Protein AF-A0A7K1EUB4-F1 (afdb_monomer_lite)

Secondary structure (DSSP, 8-state):
-------PPPP--HHHHHHHHHHHHT-HHHHHHHHHHHHHHHHHHHHSPPTTT-HHHHHHHHHH-HHHHHHHHHTTGGGGGG-HHHHHHHHHHHHHHHHHHHHHHHHHHHHHTPPPPPPPS-GGGSTT------SS-HHHHHHHHHHHHHHH-

pLDDT: mean 88.04, std 8.71, range [52.41, 97.38]

Radius of gyration: 31.88 Å; chains: 1; bounding box: 77×50×86 Å

Foldseek 3Di:
DDDPPPCDPPDPDVVNVVVVVLVCLQDPVNLVVLVVVLVVLCVLLVVDAACVVDVPVLVVVCVVPVVVSVVCVVVVSNPSVVDPVSVVSVVSSVSSCCSNCVVVVVVVVCVVVDDDDDDDPDLVPDPPDDDDDDPDDPVVVVVVVVVVVVVVD

Structure (mmCIF, N/CA/C/O backbone):
data_AF-A0A7K1EUB4-F1
#
_entry.id   AF-A0A7K1EUB4-F1
#
loop_
_atom_site.group_PDB
_atom_site.id
_atom_site.type_symbol
_atom_site.label_atom_id
_atom_site.label_alt_id
_atom_site.label_comp_id
_atom_site.label_asym_id
_atom_site.label_entity_id
_atom_site.label_seq_id
_atom_site.pdbx_PDB_ins_code
_atom_site.Cartn_x
_atom_site.Cartn_y
_atom_site.Cartn_z
_atom_site.occupancy
_atom_site.B_iso_or_equiv
_atom_site.auth_seq_id
_atom_site.auth_comp_id
_atom_site.auth_asym_id
_atom_site.auth_atom_id
_atom_site.pdbx_PDB_model_num
ATOM 1 N N . MET A 1 1 ? -52.854 17.800 -5.235 1.00 53.53 1 MET A N 1
ATOM 2 C CA . MET A 1 1 ? -51.766 18.087 -4.278 1.00 53.53 1 MET A CA 1
ATOM 3 C C . MET A 1 1 ? -50.516 17.344 -4.750 1.00 53.53 1 MET A C 1
ATOM 5 O O . MET A 1 1 ? -50.315 16.199 -4.375 1.00 53.53 1 MET A O 1
ATOM 9 N N . SER A 1 2 ? -49.749 17.929 -5.672 1.00 52.41 2 SER A N 1
ATOM 10 C CA . SER A 1 2 ? -48.515 17.342 -6.216 1.00 52.41 2 SER A CA 1
A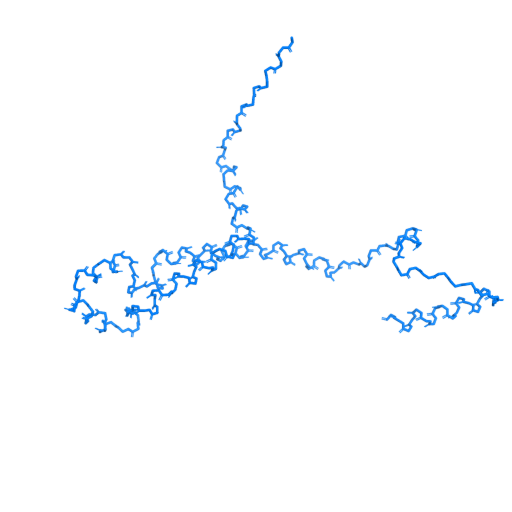TOM 11 C C . SER A 1 2 ? -47.322 17.898 -5.442 1.00 52.41 2 SER A C 1
ATOM 13 O O . SER A 1 2 ? -46.987 19.072 -5.587 1.00 52.41 2 SER A O 1
ATOM 15 N N . ILE A 1 3 ? -46.722 17.076 -4.582 1.00 62.16 3 ILE A N 1
ATOM 16 C CA . ILE A 1 3 ? -45.494 17.423 -3.864 1.00 62.16 3 ILE A CA 1
ATOM 17 C C . ILE A 1 3 ? -44.327 17.158 -4.816 1.00 62.16 3 ILE A C 1
ATOM 19 O O . ILE A 1 3 ? -43.932 16.012 -5.022 1.00 62.16 3 ILE A O 1
ATOM 23 N N . SER A 1 4 ? -43.807 18.219 -5.425 1.00 63.50 4 SER A N 1
ATOM 24 C CA . SER A 1 4 ? -42.548 18.177 -6.163 1.00 63.50 4 SER A CA 1
ATOM 25 C C . SER A 1 4 ? -41.404 18.171 -5.149 1.00 63.50 4 SER A C 1
ATOM 27 O O . SER A 1 4 ? -41.110 19.195 -4.536 1.00 63.50 4 SER A O 1
ATOM 29 N N . PHE A 1 5 ? -40.781 17.013 -4.9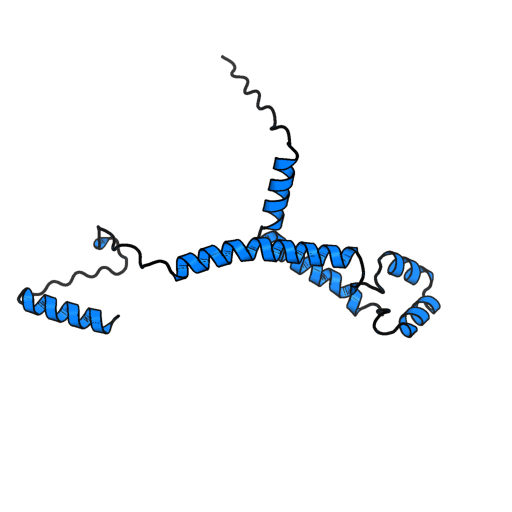28 1.00 67.44 5 PHE A N 1
ATOM 30 C CA . PHE A 1 5 ? -39.525 16.933 -4.186 1.00 67.44 5 PHE A CA 1
ATOM 31 C C . PHE A 1 5 ? -38.395 17.379 -5.111 1.00 67.44 5 PHE A C 1
ATOM 33 O O . PHE A 1 5 ? -37.896 16.601 -5.921 1.00 67.44 5 PHE A O 1
ATOM 40 N N . ASP A 1 6 ? -38.017 18.647 -5.005 1.00 61.47 6 ASP A N 1
ATOM 41 C CA . ASP A 1 6 ? -36.848 19.201 -5.679 1.00 61.47 6 ASP A CA 1
ATOM 42 C C . ASP A 1 6 ? -35.588 18.684 -4.960 1.00 61.47 6 ASP A C 1
A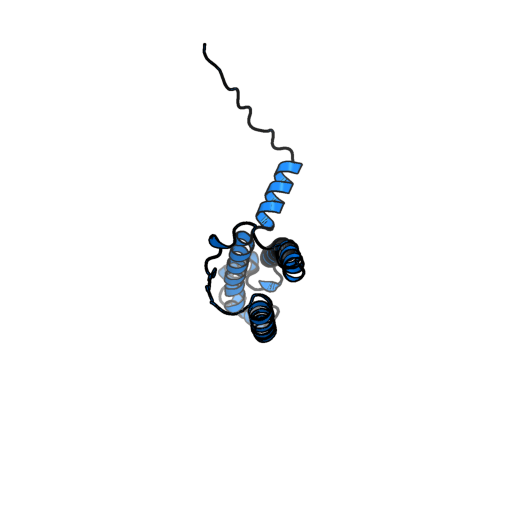TOM 44 O O . ASP A 1 6 ? -35.046 19.304 -4.043 1.00 61.47 6 ASP A O 1
ATOM 48 N N . THR A 1 7 ? -35.164 17.461 -5.287 1.00 62.69 7 THR A N 1
ATOM 49 C CA . THR A 1 7 ? -33.906 16.901 -4.785 1.00 62.69 7 THR 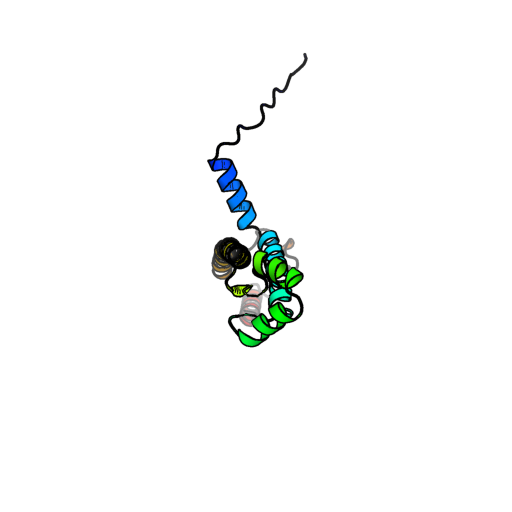A CA 1
ATOM 50 C C . THR A 1 7 ? -32.754 17.520 -5.564 1.00 62.69 7 THR A C 1
ATOM 52 O O . THR A 1 7 ? -32.226 16.917 -6.498 1.00 62.69 7 THR A O 1
ATOM 55 N N . GLN A 1 8 ? -32.369 18.741 -5.194 1.00 68.81 8 GLN A N 1
ATOM 56 C CA . GLN A 1 8 ? -31.139 19.349 -5.691 1.00 68.81 8 GLN A CA 1
ATOM 57 C C . GLN A 1 8 ? -29.954 18.469 -5.253 1.00 68.81 8 GLN A C 1
ATOM 59 O O . GLN A 1 8 ? -29.776 18.249 -4.048 1.00 68.81 8 GLN A O 1
ATOM 64 N N . PRO A 1 9 ? -29.160 17.913 -6.190 1.00 66.75 9 PRO A N 1
ATOM 65 C CA . PRO A 1 9 ? -28.023 17.083 -5.829 1.00 66.75 9 PRO A CA 1
ATOM 66 C C . PRO A 1 9 ? -27.035 17.927 -5.011 1.00 66.75 9 PRO A C 1
ATOM 68 O O . PRO A 1 9 ? -26.777 19.082 -5.363 1.00 66.75 9 PRO A O 1
ATOM 71 N N . PRO A 1 10 ? -26.489 17.393 -3.905 1.00 71.94 10 PRO A N 1
ATOM 72 C CA . PRO A 1 10 ? -25.573 18.145 -3.062 1.00 71.94 10 PRO A CA 1
ATOM 73 C C . PRO A 1 10 ? -24.385 18.622 -3.900 1.00 71.94 10 PRO A C 1
ATOM 75 O O . PRO A 1 10 ? -23.687 17.819 -4.521 1.00 71.94 10 PRO A O 1
ATOM 78 N N . GLN A 1 11 ? -24.162 19.937 -3.908 1.00 75.69 11 GLN A N 1
ATOM 79 C CA . GLN A 1 11 ? -23.014 20.563 -4.559 1.00 75.69 11 GLN A CA 1
ATOM 80 C C . GLN A 1 11 ? -21.741 19.915 -3.995 1.00 75.69 11 GLN A C 1
ATOM 82 O O . GLN A 1 11 ? -21.488 19.977 -2.787 1.00 75.69 11 GLN A O 1
ATOM 87 N N . LEU A 1 12 ? -20.953 19.254 -4.846 1.00 69.06 12 LEU A N 1
ATOM 88 C CA . LEU A 1 12 ? -19.701 18.613 -4.448 1.00 69.06 12 LEU A CA 1
ATOM 89 C C . LEU A 1 12 ? -18.688 19.687 -4.035 1.00 69.06 12 LEU A C 1
ATOM 91 O O . LEU A 1 12 ? -17.909 20.187 -4.839 1.00 69.06 12 LEU A O 1
ATOM 95 N N . THR A 1 13 ? -18.688 20.055 -2.757 1.00 83.44 13 THR A N 1
ATOM 96 C CA . THR A 1 13 ? -17.632 20.890 -2.181 1.00 83.44 13 THR A CA 1
ATOM 97 C C . THR A 1 13 ? -16.323 20.093 -2.184 1.00 83.44 13 THR A C 1
ATOM 99 O O . THR A 1 13 ? -16.329 18.907 -1.848 1.00 83.44 13 THR A O 1
ATOM 102 N N . GLY A 1 14 ? -15.182 20.719 -2.497 1.00 89.69 14 GLY A N 1
ATOM 103 C CA . GLY A 1 14 ? -13.879 20.027 -2.553 1.00 89.69 14 GLY A CA 1
ATOM 104 C C . GLY A 1 14 ? -13.519 19.257 -1.270 1.00 89.69 14 GLY A C 1
ATOM 105 O O . GLY A 1 14 ? -12.906 18.193 -1.322 1.00 89.69 14 GLY A O 1
ATOM 106 N N . ILE A 1 15 ? -14.001 19.726 -0.115 1.00 90.19 15 ILE A N 1
ATOM 107 C CA . ILE A 1 15 ? -13.855 19.056 1.187 1.00 90.19 15 ILE A CA 1
ATOM 108 C C . ILE A 1 15 ? -14.589 17.705 1.215 1.00 90.19 15 ILE A C 1
ATOM 110 O O . ILE A 1 15 ? -14.068 16.722 1.747 1.00 90.19 15 ILE A O 1
ATOM 114 N N . SER A 1 16 ? -15.788 17.633 0.634 1.00 87.69 16 SER A N 1
ATOM 115 C CA . SER A 1 16 ? -16.585 16.404 0.560 1.00 87.69 16 SER A CA 1
ATOM 116 C C . SER A 1 16 ? -15.917 15.362 -0.336 1.00 87.69 16 SER A C 1
ATOM 118 O O . SER A 1 16 ? -15.898 14.182 0.012 1.00 87.69 16 SER A O 1
ATOM 120 N N . PHE A 1 17 ? -15.299 15.798 -1.438 1.00 89.94 17 PHE A N 1
ATOM 121 C CA . PHE A 1 17 ? -14.511 14.928 -2.312 1.00 89.94 17 PHE A CA 1
ATOM 122 C C . PHE A 1 17 ? -13.264 14.382 -1.605 1.00 89.94 17 PHE A C 1
ATOM 124 O O . PHE A 1 17 ? -13.036 13.172 -1.606 1.00 89.94 17 PHE A O 1
ATOM 131 N N . LEU A 1 18 ? -12.502 15.238 -0.914 1.00 93.19 18 LEU A N 1
ATOM 132 C CA . LEU A 1 18 ? -11.314 14.809 -0.173 1.00 93.19 18 LEU A CA 1
ATOM 133 C C . LEU A 1 18 ? -11.662 13.827 0.956 1.00 93.19 18 LEU A C 1
ATOM 135 O O . LEU A 1 18 ? -10.988 12.814 1.132 1.00 93.19 18 LEU A O 1
ATOM 139 N N . ARG A 1 19 ? -12.757 14.075 1.687 1.00 89.75 19 ARG A N 1
ATOM 140 C CA . ARG A 1 19 ? -13.270 13.151 2.712 1.00 89.75 19 ARG A CA 1
ATOM 141 C C . ARG A 1 19 ? -13.695 11.811 2.112 1.00 89.75 19 ARG A C 1
ATOM 143 O O . ARG A 1 19 ? -13.477 10.769 2.728 1.00 89.75 19 ARG A O 1
ATOM 150 N N . TRP A 1 20 ? -14.302 11.832 0.927 1.00 89.38 20 TRP A N 1
ATOM 151 C CA . TRP A 1 20 ? -14.678 10.618 0.209 1.00 89.38 20 TRP A CA 1
ATOM 152 C C . TRP A 1 20 ? -13.444 9.811 -0.216 1.00 89.38 20 TRP A C 1
ATOM 154 O O . TRP A 1 20 ? -13.395 8.617 0.081 1.00 89.38 20 TRP A O 1
ATOM 164 N N . ILE A 1 21 ? -12.421 10.458 -0.792 1.00 90.69 21 ILE A N 1
ATOM 165 C CA . ILE A 1 21 ? -11.133 9.818 -1.118 1.00 90.69 21 ILE A CA 1
ATOM 166 C C . ILE A 1 21 ? -10.509 9.215 0.137 1.00 90.69 21 ILE A C 1
ATOM 168 O O . ILE A 1 21 ? -10.116 8.052 0.130 1.00 90.69 21 ILE A O 1
ATOM 172 N N . TRP A 1 22 ? -10.450 9.982 1.228 1.00 90.75 22 TRP A N 1
ATOM 173 C CA . TRP A 1 22 ? -9.870 9.520 2.485 1.00 90.75 22 TRP A CA 1
ATOM 174 C C . TRP A 1 22 ? -10.567 8.258 2.997 1.00 90.75 22 TRP A C 1
ATOM 176 O O . TRP A 1 22 ? -9.910 7.273 3.318 1.00 90.75 22 TRP A O 1
ATOM 186 N N . ARG A 1 23 ? -11.905 8.241 2.995 1.00 88.75 23 ARG A N 1
ATOM 187 C CA . ARG A 1 23 ? -12.687 7.062 3.391 1.00 88.75 23 ARG A CA 1
ATOM 188 C C . ARG A 1 23 ? -12.470 5.869 2.456 1.00 88.75 23 ARG A C 1
ATOM 190 O O . ARG A 1 23 ? -12.509 4.728 2.907 1.00 88.75 23 ARG A O 1
ATOM 197 N N . GLN A 1 24 ? -12.249 6.119 1.167 1.00 88.88 24 GLN A N 1
ATOM 198 C CA . GLN A 1 24 ? -11.950 5.061 0.207 1.00 88.88 24 GLN A CA 1
ATOM 199 C C . GLN A 1 24 ? -10.554 4.468 0.438 1.00 88.88 24 GLN A C 1
ATOM 201 O O . GLN A 1 24 ? -10.398 3.247 0.389 1.00 88.88 24 GLN A O 1
ATOM 206 N N . LEU A 1 25 ? -9.557 5.304 0.739 1.00 88.31 25 LEU A N 1
ATOM 207 C CA . LEU A 1 25 ? -8.191 4.874 1.043 1.00 88.31 25 LEU A CA 1
ATOM 208 C C . LEU A 1 25 ? -8.106 4.086 2.357 1.00 88.31 25 LEU A C 1
ATOM 210 O O . LEU A 1 25 ? -7.354 3.119 2.424 1.00 88.31 25 LEU A O 1
ATOM 214 N N . THR A 1 26 ? -8.898 4.425 3.377 1.00 90.50 26 THR A N 1
ATOM 215 C CA . THR A 1 26 ? -8.891 3.725 4.678 1.00 90.50 26 THR A CA 1
ATOM 216 C C . THR A 1 26 ? -9.741 2.448 4.726 1.00 90.50 26 THR A C 1
ATOM 218 O O . THR A 1 26 ? -9.842 1.807 5.773 1.00 90.50 26 THR A O 1
ATOM 221 N N . SER A 1 27 ? -10.344 2.029 3.610 1.00 88.62 27 SER A N 1
ATOM 222 C CA . SER A 1 27 ? -11.094 0.770 3.534 1.00 88.62 27 SER A CA 1
ATOM 223 C C . SER A 1 27 ? -10.160 -0.444 3.451 1.00 88.62 27 SER A C 1
ATOM 225 O O . SER A 1 27 ? -9.279 -0.504 2.594 1.00 88.62 27 SER A O 1
ATOM 227 N N . MET A 1 28 ? -10.411 -1.473 4.272 1.00 92.19 28 MET A N 1
ATOM 228 C CA . MET A 1 28 ? -9.664 -2.744 4.247 1.00 92.19 28 MET A CA 1
ATOM 229 C C . MET A 1 28 ? -9.691 -3.409 2.861 1.00 92.19 28 MET A C 1
ATOM 231 O O . MET A 1 28 ? -8.705 -4.004 2.434 1.00 92.19 28 MET A O 1
ATOM 235 N N . ARG A 1 29 ? -10.804 -3.270 2.126 1.00 93.31 29 ARG A N 1
ATOM 236 C CA . ARG A 1 29 ? -10.933 -3.790 0.757 1.00 93.31 29 ARG A CA 1
ATOM 237 C C . ARG A 1 29 ? -9.919 -3.137 -0.182 1.00 93.31 29 ARG A C 1
ATOM 239 O O . ARG A 1 29 ? -9.304 -3.832 -0.982 1.00 93.31 29 ARG A O 1
ATOM 246 N N . THR A 1 30 ? -9.751 -1.821 -0.080 1.00 93.06 30 THR A N 1
ATOM 247 C CA . THR A 1 30 ? -8.816 -1.063 -0.919 1.00 93.06 30 THR A CA 1
ATOM 248 C C . THR A 1 30 ? -7.384 -1.525 -0.678 1.00 93.06 30 THR A C 1
ATOM 250 O O . THR A 1 30 ? -6.663 -1.758 -1.644 1.00 93.06 30 THR A O 1
ATOM 253 N N . ALA A 1 31 ? -7.003 -1.761 0.581 1.00 91.69 31 ALA A N 1
ATOM 254 C CA . ALA A 1 31 ? -5.687 -2.296 0.920 1.00 91.69 31 ALA A CA 1
ATOM 255 C C . ALA A 1 31 ? -5.429 -3.662 0.258 1.00 91.69 31 ALA A C 1
ATOM 257 O O . ALA A 1 31 ? -4.385 -3.853 -0.356 1.00 91.69 31 ALA A O 1
ATOM 258 N N . LEU A 1 32 ? -6.393 -4.592 0.303 1.00 94.19 32 LEU A N 1
ATOM 259 C CA . LEU A 1 32 ? -6.260 -5.906 -0.347 1.00 94.19 32 LEU A CA 1
ATOM 260 C C . LEU A 1 32 ? -6.107 -5.801 -1.871 1.00 94.19 32 LEU A C 1
ATOM 262 O O . LEU A 1 32 ? -5.285 -6.502 -2.457 1.00 94.19 32 LEU A O 1
ATOM 266 N N . VAL A 1 33 ? -6.865 -4.908 -2.515 1.00 95.75 33 VAL A N 1
ATOM 267 C CA . VAL A 1 33 ? -6.744 -4.664 -3.962 1.00 95.75 33 VAL A CA 1
ATOM 268 C C . VAL A 1 33 ? -5.380 -4.064 -4.301 1.00 95.75 33 VAL A C 1
ATOM 270 O O . VAL A 1 33 ? -4.756 -4.497 -5.264 1.00 95.75 33 VAL A O 1
ATOM 273 N N . LEU A 1 34 ? -4.888 -3.110 -3.505 1.00 95.25 34 LEU A N 1
ATOM 274 C CA . LEU A 1 34 ? -3.561 -2.519 -3.695 1.00 95.25 34 LEU A CA 1
ATOM 275 C C . LEU A 1 34 ? -2.441 -3.543 -3.483 1.00 95.25 34 LEU A C 1
ATOM 277 O O . LEU A 1 34 ? -1.472 -3.528 -4.234 1.00 95.25 34 LEU A O 1
ATOM 281 N N . LEU A 1 35 ? -2.584 -4.460 -2.520 1.00 95.38 35 LEU A N 1
ATOM 282 C CA . LEU A 1 35 ? -1.647 -5.571 -2.326 1.00 95.38 35 LEU A CA 1
ATOM 283 C C . LEU A 1 35 ? -1.603 -6.485 -3.551 1.00 95.38 35 LEU A C 1
ATOM 285 O O . LEU A 1 35 ? -0.521 -6.802 -4.039 1.00 95.38 35 LEU A O 1
ATOM 289 N N . LEU A 1 36 ? -2.769 -6.874 -4.075 1.00 97.38 36 LEU A N 1
ATOM 290 C CA . LEU A 1 36 ? -2.856 -7.684 -5.290 1.00 97.38 36 LEU A CA 1
ATOM 291 C C . LEU A 1 36 ? -2.229 -6.959 -6.487 1.00 97.38 36 LEU A C 1
ATOM 293 O O . LEU A 1 36 ? -1.469 -7.552 -7.249 1.00 97.38 36 LEU A O 1
ATOM 297 N N . LEU A 1 37 ? -2.526 -5.670 -6.639 1.00 96.38 37 LEU A N 1
ATOM 298 C CA . LEU A 1 37 ? -2.010 -4.855 -7.730 1.00 96.38 37 LEU A CA 1
ATOM 299 C C . LEU A 1 37 ? -0.488 -4.697 -7.638 1.00 96.38 37 LEU A C 1
ATOM 301 O O . LEU A 1 37 ? 0.189 -4.823 -8.655 1.00 96.38 37 LEU A O 1
ATOM 305 N N . LEU A 1 38 ? 0.064 -4.500 -6.437 1.00 96.19 38 LEU A N 1
ATOM 306 C CA . LEU A 1 38 ? 1.510 -4.480 -6.208 1.00 96.19 38 LEU A CA 1
ATOM 307 C C . LEU A 1 38 ? 2.155 -5.834 -6.552 1.00 96.19 38 LEU A C 1
ATOM 309 O O . LEU A 1 38 ? 3.216 -5.871 -7.175 1.00 96.19 38 LEU A O 1
ATOM 313 N N . ALA A 1 39 ? 1.511 -6.946 -6.184 1.00 96.00 39 ALA A N 1
ATOM 314 C CA . ALA A 1 39 ? 1.995 -8.285 -6.513 1.00 96.00 39 ALA A CA 1
ATOM 315 C C . ALA A 1 39 ? 2.074 -8.496 -8.033 1.00 96.00 39 ALA A C 1
ATOM 317 O O . ALA A 1 39 ? 3.120 -8.890 -8.543 1.00 96.00 39 ALA A O 1
ATOM 318 N N . VAL A 1 40 ? 1.013 -8.148 -8.772 1.00 96.44 40 VAL A N 1
ATOM 319 C CA . VAL A 1 40 ? 1.000 -8.212 -10.245 1.00 96.44 40 VAL A CA 1
ATOM 320 C C . VAL A 1 40 ? 2.045 -7.273 -10.851 1.00 96.44 40 VAL A C 1
ATOM 322 O O . VAL A 1 40 ? 2.779 -7.672 -11.751 1.00 96.44 40 VAL A O 1
ATOM 325 N N . ALA A 1 41 ? 2.168 -6.053 -10.325 1.00 94.56 41 ALA A N 1
ATOM 326 C CA . ALA A 1 41 ? 3.160 -5.072 -10.762 1.00 94.56 41 ALA A CA 1
ATOM 327 C C . ALA A 1 41 ? 4.612 -5.538 -10.566 1.00 94.56 41 ALA A C 1
ATOM 329 O O . ALA A 1 41 ? 5.504 -5.055 -11.261 1.00 94.56 41 ALA A O 1
ATOM 330 N N . SER A 1 42 ? 4.855 -6.474 -9.646 1.00 94.25 42 SER A N 1
ATOM 331 C CA . SER A 1 42 ? 6.192 -7.005 -9.361 1.00 94.25 42 SER A CA 1
ATOM 332 C C . SER A 1 42 ? 6.615 -8.103 -10.347 1.00 94.25 42 SER A C 1
ATOM 334 O O . SER A 1 42 ? 7.809 -8.307 -10.551 1.00 94.25 42 SER A O 1
ATOM 336 N N . ILE A 1 43 ? 5.662 -8.770 -11.015 1.00 94.81 43 ILE A N 1
ATOM 337 C CA . ILE A 1 43 ? 5.931 -9.878 -11.951 1.00 94.81 43 ILE A CA 1
ATOM 338 C C . ILE A 1 43 ? 6.855 -9.455 -13.109 1.00 94.81 43 ILE A C 1
ATOM 340 O O . ILE A 1 43 ? 7.855 -10.139 -13.338 1.00 94.81 43 ILE A O 1
ATOM 344 N N . PRO A 1 44 ? 6.609 -8.335 -13.825 1.00 91.50 44 PRO A N 1
ATOM 345 C CA . PRO A 1 44 ? 7.496 -7.907 -14.906 1.00 91.50 44 PRO A CA 1
ATOM 346 C C . PRO A 1 44 ? 8.935 -7.667 -14.441 1.00 91.50 44 PRO A C 1
ATOM 348 O O . PRO A 1 44 ? 9.871 -7.967 -15.178 1.00 91.50 44 PRO A O 1
ATOM 351 N N . GLY A 1 45 ? 9.115 -7.177 -13.209 1.00 89.44 45 GLY A N 1
ATOM 352 C CA . GLY A 1 45 ? 10.430 -6.917 -12.625 1.00 89.44 45 GLY A CA 1
ATOM 353 C C . GLY A 1 45 ? 11.281 -8.176 -12.436 1.00 89.44 45 GLY A C 1
ATOM 354 O O . GLY A 1 45 ? 12.505 -8.080 -12.385 1.00 89.44 45 GLY A O 1
ATOM 355 N N . SER A 1 46 ? 10.649 -9.349 -12.348 1.00 89.00 46 SER A N 1
ATOM 356 C CA . SER A 1 46 ? 11.326 -10.647 -12.253 1.00 89.00 46 SER A CA 1
ATOM 357 C C . SER A 1 46 ? 11.567 -11.314 -13.611 1.00 89.00 46 SER A C 1
ATOM 359 O O . SER A 1 46 ? 12.446 -12.164 -13.707 1.00 89.00 46 SER A O 1
ATOM 361 N N . ILE A 1 47 ? 10.795 -10.958 -14.644 1.00 91.81 47 ILE A N 1
ATOM 362 C CA . ILE A 1 47 ? 10.896 -11.554 -15.989 1.00 91.81 47 ILE A CA 1
ATOM 363 C C . ILE A 1 47 ? 11.913 -10.799 -16.852 1.00 91.81 47 ILE A C 1
ATOM 365 O O . ILE A 1 47 ? 12.698 -11.418 -17.567 1.00 91.81 47 ILE A O 1
ATOM 369 N N . PHE A 1 48 ? 11.892 -9.465 -16.810 1.00 91.38 48 PHE A N 1
ATOM 370 C CA . PHE A 1 48 ? 12.763 -8.629 -17.634 1.00 91.38 48 PHE A CA 1
ATOM 371 C C . PHE A 1 48 ? 14.054 -8.262 -16.893 1.00 91.38 48 PHE A C 1
ATOM 373 O O . PHE A 1 48 ? 14.011 -7.996 -15.685 1.00 91.38 48 PHE A O 1
ATOM 380 N N . PRO A 1 49 ? 15.201 -8.184 -17.598 1.00 93.38 49 PRO A N 1
ATOM 381 C CA . PRO A 1 49 ? 16.473 -7.835 -16.977 1.00 93.38 49 PRO A CA 1
ATOM 382 C C . PRO A 1 49 ? 16.390 -6.448 -16.329 1.00 93.38 49 PRO A C 1
ATOM 384 O O . PRO A 1 49 ? 15.998 -5.469 -16.960 1.00 93.38 49 PRO A O 1
ATOM 387 N N . GLN A 1 50 ? 16.755 -6.348 -15.052 1.00 94.56 50 GLN A N 1
ATOM 388 C CA . GLN A 1 50 ? 16.737 -5.078 -14.325 1.00 94.56 50 GLN A CA 1
ATOM 389 C C . GLN A 1 50 ? 18.096 -4.385 -14.435 1.00 94.56 50 GLN A C 1
ATOM 391 O O . GLN A 1 50 ? 19.127 -4.988 -14.124 1.00 94.56 50 GLN A O 1
ATOM 396 N N . ARG A 1 51 ? 18.117 -3.095 -14.798 1.00 92.62 51 ARG A N 1
ATOM 397 C CA . ARG A 1 51 ? 19.372 -2.324 -14.929 1.00 92.62 51 ARG A CA 1
ATOM 398 C C . ARG A 1 51 ? 20.158 -2.234 -13.625 1.00 92.62 51 ARG A C 1
ATOM 400 O O . ARG A 1 51 ? 21.380 -2.164 -13.669 1.00 92.62 51 ARG A O 1
ATOM 407 N N . SER A 1 52 ? 19.470 -2.257 -12.483 1.00 89.00 52 SER A N 1
ATOM 408 C CA . SER A 1 52 ? 20.100 -2.256 -11.158 1.00 89.00 52 SER A CA 1
ATOM 409 C C . SER A 1 52 ? 20.856 -3.549 -10.841 1.00 89.00 52 SER A C 1
ATOM 411 O O . SER A 1 52 ? 21.753 -3.523 -10.007 1.00 89.00 52 SER A O 1
ATOM 413 N N . GLN A 1 53 ? 20.504 -4.663 -11.492 1.00 90.50 53 GLN A N 1
ATOM 414 C CA . GLN A 1 53 ? 21.110 -5.977 -11.260 1.00 90.50 53 GLN A CA 1
ATOM 415 C C . GLN A 1 53 ? 22.140 -6.328 -12.338 1.00 90.50 53 GLN A C 1
ATOM 417 O O . GLN A 1 53 ? 23.219 -6.821 -12.027 1.00 90.50 53 GLN A O 1
ATOM 422 N N . SER A 1 54 ? 21.828 -6.084 -13.615 1.00 91.50 54 SER A N 1
ATOM 423 C CA . SER A 1 54 ? 22.718 -6.427 -14.730 1.00 91.50 54 SER A CA 1
ATOM 424 C C . SER A 1 54 ? 22.561 -5.462 -15.919 1.00 91.50 54 SER A C 1
ATOM 426 O O . SER A 1 54 ? 21.816 -5.729 -16.864 1.00 91.50 54 SER A O 1
ATOM 428 N N . PRO A 1 55 ? 23.304 -4.339 -15.947 1.00 92.38 55 PRO A N 1
ATOM 429 C CA . PRO A 1 55 ? 23.231 -3.391 -17.063 1.00 92.38 55 PRO A CA 1
ATOM 430 C C . PRO A 1 55 ? 23.673 -4.008 -18.403 1.00 92.38 55 PRO A C 1
ATOM 432 O O . PRO A 1 55 ? 23.182 -3.608 -19.457 1.00 92.38 55 PRO A O 1
ATOM 435 N N . LEU A 1 56 ? 24.556 -5.015 -18.371 1.00 94.50 56 LEU A N 1
ATOM 436 C CA . LEU A 1 56 ? 25.016 -5.735 -19.563 1.00 94.50 56 LEU A CA 1
ATOM 437 C C . LEU A 1 56 ? 23.886 -6.518 -20.251 1.00 94.50 56 LEU A C 1
ATOM 439 O O . LEU A 1 56 ? 23.726 -6.390 -21.460 1.00 94.50 56 LEU A O 1
ATOM 443 N N . GLN A 1 57 ? 23.063 -7.251 -19.491 1.00 91.38 57 GLN A N 1
ATOM 444 C CA . GLN A 1 57 ? 21.944 -8.030 -20.047 1.00 91.38 57 GLN A CA 1
ATOM 445 C C . GLN A 1 57 ? 20.880 -7.126 -20.670 1.00 91.38 57 GLN A C 1
ATOM 447 O O . GLN A 1 57 ? 20.273 -7.468 -21.681 1.00 91.38 57 GLN A O 1
ATOM 452 N N . VAL A 1 58 ? 20.674 -5.937 -20.094 1.00 92.44 58 VAL A N 1
ATOM 453 C CA . VAL A 1 58 ? 19.784 -4.936 -20.688 1.00 92.44 58 VAL A CA 1
ATOM 454 C C . VAL A 1 58 ? 20.345 -4.474 -22.033 1.00 92.44 58 VAL A C 1
ATOM 456 O O . VAL A 1 58 ? 19.622 -4.512 -23.022 1.00 92.44 58 VAL A O 1
ATOM 459 N N . ASN A 1 59 ? 21.629 -4.112 -22.119 1.00 93.25 59 ASN A N 1
ATOM 460 C CA . ASN A 1 59 ? 22.248 -3.711 -23.391 1.00 93.25 59 ASN A CA 1
ATOM 461 C C . ASN A 1 59 ? 22.189 -4.817 -24.460 1.00 93.25 59 ASN A C 1
ATOM 463 O O . ASN A 1 59 ? 21.897 -4.531 -25.620 1.00 93.25 59 ASN A O 1
ATOM 467 N N . GLU A 1 60 ? 22.400 -6.076 -24.077 1.00 93.75 60 GLU A N 1
ATOM 468 C CA . GLU A 1 60 ? 22.250 -7.228 -24.974 1.00 93.75 60 GLU A CA 1
ATOM 469 C C . GLU A 1 60 ? 20.802 -7.388 -25.472 1.00 93.75 60 GLU A C 1
ATOM 471 O O . GLU A 1 60 ? 20.563 -7.623 -26.661 1.00 93.75 60 GLU A O 1
ATOM 476 N N . TYR A 1 61 ? 19.816 -7.159 -24.598 1.00 92.62 61 TYR A N 1
ATOM 477 C CA . TYR A 1 61 ? 18.401 -7.154 -24.970 1.00 92.62 61 TYR A CA 1
ATOM 478 C C . TYR A 1 61 ? 18.079 -6.048 -25.988 1.00 92.62 61 TYR A C 1
ATOM 480 O O . TYR A 1 61 ? 17.347 -6.287 -26.951 1.00 92.62 61 TYR A O 1
ATOM 488 N N . TYR A 1 62 ? 18.660 -4.853 -25.825 1.00 94.06 62 TYR A N 1
ATOM 489 C CA . TYR A 1 62 ? 18.557 -3.771 -26.814 1.00 94.06 62 TYR A CA 1
ATOM 490 C C . TYR A 1 62 ? 19.201 -4.137 -28.154 1.00 94.06 62 TYR A C 1
ATOM 492 O O . TYR A 1 62 ? 18.666 -3.759 -29.196 1.00 94.06 62 TYR A O 1
ATOM 500 N N . GLY A 1 63 ? 20.316 -4.873 -28.134 1.00 93.31 63 GLY A N 1
ATOM 501 C CA . GLY A 1 63 ? 20.967 -5.384 -29.342 1.00 93.31 63 GLY A CA 1
ATOM 502 C C . GLY A 1 63 ? 20.126 -6.432 -30.075 1.00 93.31 63 GLY A C 1
ATOM 503 O O . GLY A 1 63 ? 20.073 -6.426 -31.301 1.00 93.31 63 GLY A O 1
ATOM 504 N N . THR A 1 64 ? 19.423 -7.290 -29.331 1.00 94.50 64 THR A N 1
ATOM 505 C CA . THR A 1 64 ? 18.628 -8.392 -29.898 1.00 94.50 64 THR A CA 1
ATOM 506 C C . THR A 1 64 ? 17.254 -7.929 -30.391 1.00 94.50 64 THR A C 1
ATOM 508 O O . THR A 1 64 ? 16.806 -8.340 -31.457 1.00 94.50 64 THR A O 1
ATOM 511 N N . ASN A 1 65 ? 16.566 -7.066 -29.635 1.00 92.50 65 ASN A N 1
ATOM 512 C CA . ASN A 1 65 ? 15.195 -6.631 -29.929 1.00 92.50 65 ASN A CA 1
ATOM 513 C C . ASN A 1 65 ? 15.009 -5.114 -29.707 1.00 92.50 65 ASN A C 1
ATOM 515 O O . ASN A 1 65 ? 14.330 -4.700 -28.761 1.00 92.50 65 ASN A O 1
ATOM 519 N N . PRO A 1 66 ? 15.556 -4.252 -30.583 1.00 91.88 66 PRO A N 1
ATOM 520 C CA . PRO A 1 66 ? 15.610 -2.804 -30.355 1.00 91.88 66 PRO A CA 1
ATOM 521 C C . PRO A 1 66 ? 14.240 -2.106 -30.342 1.00 91.88 66 PRO A C 1
ATOM 523 O O . PRO A 1 66 ? 14.062 -1.115 -29.633 1.00 91.88 66 PRO A O 1
ATOM 526 N N . SER A 1 67 ? 13.257 -2.588 -31.110 1.00 93.50 67 SER A N 1
ATOM 527 C CA . SER A 1 67 ? 11.903 -2.009 -31.143 1.00 93.50 67 SER A CA 1
ATOM 528 C C . SER A 1 67 ? 11.120 -2.308 -29.862 1.00 93.50 67 SER A C 1
ATOM 530 O O . SER A 1 67 ? 10.535 -1.398 -29.273 1.00 93.50 67 SER A O 1
ATOM 532 N N . LEU A 1 68 ? 11.153 -3.562 -29.399 1.00 92.31 68 LEU A N 1
ATOM 533 C CA . LEU A 1 68 ? 10.517 -3.981 -28.149 1.00 92.31 68 LEU A CA 1
ATOM 534 C C . LEU A 1 68 ? 11.203 -3.349 -26.939 1.00 92.31 68 LEU A C 1
ATOM 536 O O . LEU A 1 68 ? 10.516 -2.862 -26.046 1.00 92.31 68 LEU A O 1
ATOM 540 N N . ALA A 1 69 ? 12.538 -3.288 -26.926 1.00 92.81 69 ALA A N 1
ATOM 541 C CA . ALA A 1 69 ? 13.294 -2.681 -25.835 1.00 92.81 69 ALA A CA 1
ATOM 542 C C . ALA A 1 69 ? 12.882 -1.220 -25.583 1.00 92.81 69 ALA A C 1
ATOM 544 O O . ALA A 1 69 ? 12.672 -0.840 -24.437 1.00 92.81 69 ALA A O 1
ATOM 545 N N . LYS A 1 70 ? 12.667 -0.419 -26.637 1.00 93.50 70 LYS A N 1
ATOM 546 C CA . LYS A 1 70 ? 12.185 0.970 -26.503 1.00 93.50 70 LYS A CA 1
ATOM 547 C C . LYS A 1 70 ? 10.804 1.062 -25.849 1.00 93.50 70 LYS A C 1
ATOM 549 O O . LYS A 1 70 ? 10.590 1.934 -25.013 1.00 93.50 70 LYS A O 1
ATOM 554 N N . TRP A 1 71 ? 9.879 0.169 -26.202 1.00 95.19 71 TRP A N 1
ATOM 555 C CA . TRP A 1 71 ? 8.545 0.125 -25.591 1.00 95.19 71 TRP A CA 1
ATOM 556 C C . TRP A 1 71 ? 8.588 -0.315 -24.127 1.00 95.19 71 TRP A C 1
ATOM 558 O O . TRP A 1 71 ? 7.961 0.315 -23.276 1.00 95.19 71 TRP A O 1
ATOM 568 N N . LEU A 1 72 ? 9.354 -1.366 -23.822 1.00 92.81 72 LEU A N 1
ATOM 569 C CA . LEU A 1 72 ? 9.547 -1.845 -22.451 1.00 92.81 72 LEU A CA 1
ATOM 570 C C . LEU A 1 72 ? 10.182 -0.760 -21.572 1.00 92.81 72 LEU A C 1
ATOM 572 O O . LEU A 1 72 ? 9.786 -0.578 -20.422 1.00 92.81 72 LEU A O 1
ATOM 576 N N . ASP A 1 73 ? 11.128 -0.004 -22.123 1.00 92.81 73 ASP A N 1
ATOM 577 C CA . ASP A 1 73 ? 11.788 1.096 -21.430 1.00 92.81 73 ASP A CA 1
ATOM 578 C C . ASP A 1 73 ? 10.881 2.307 -21.208 1.00 92.81 73 ASP A C 1
ATOM 580 O O . ASP A 1 73 ? 10.887 2.884 -20.122 1.00 92.81 73 ASP A O 1
ATOM 584 N N . ALA A 1 74 ? 10.032 2.642 -22.184 1.00 92.12 74 ALA A N 1
ATOM 585 C CA . ALA A 1 74 ? 9.012 3.678 -22.024 1.00 92.12 74 ALA A CA 1
ATOM 586 C C . ALA A 1 74 ? 8.035 3.348 -20.878 1.00 92.12 74 ALA A C 1
ATOM 588 O O . ALA A 1 74 ? 7.595 4.241 -20.156 1.00 92.12 74 ALA A O 1
ATOM 589 N N . LEU A 1 75 ? 7.754 2.060 -20.656 1.00 93.44 75 LEU A N 1
ATOM 590 C CA . LEU A 1 75 ? 6.973 1.563 -19.516 1.00 93.44 75 LEU A CA 1
ATOM 591 C C . LEU A 1 75 ? 7.803 1.376 -18.229 1.00 93.44 75 LEU A C 1
ATOM 593 O O . LEU A 1 75 ? 7.282 0.924 -17.209 1.00 93.44 75 LEU A O 1
ATOM 597 N N . SER A 1 76 ? 9.090 1.737 -18.240 1.00 93.31 76 SER A N 1
ATOM 598 C CA . SER A 1 76 ? 10.042 1.536 -17.137 1.00 93.31 76 SER A CA 1
ATOM 599 C C . SER A 1 76 ? 10.222 0.072 -16.701 1.00 93.31 76 SER A C 1
ATOM 601 O O . SER A 1 76 ? 10.571 -0.183 -15.551 1.00 93.31 76 SER A O 1
ATOM 603 N N . LEU A 1 77 ? 10.031 -0.912 -17.588 1.00 93.31 77 LEU A N 1
ATOM 604 C CA . LEU A 1 77 ? 10.084 -2.341 -17.227 1.00 93.31 77 LEU A CA 1
ATOM 605 C C . LEU A 1 77 ? 11.498 -2.881 -16.955 1.00 93.31 77 LEU A C 1
ATOM 607 O O . LEU A 1 77 ? 11.652 -3.883 -16.263 1.00 93.31 77 LEU A O 1
ATOM 611 N N . PHE A 1 78 ? 12.543 -2.193 -17.416 1.00 93.75 78 PHE A N 1
ATOM 612 C CA . PHE A 1 78 ? 13.930 -2.488 -17.021 1.00 93.75 78 PHE A CA 1
ATOM 613 C C . PHE A 1 78 ? 14.343 -1.813 -15.698 1.00 93.75 78 PHE A C 1
ATOM 615 O O . PHE A 1 78 ? 15.468 -1.992 -15.232 1.00 93.75 78 PHE A O 1
ATOM 622 N N . ASN A 1 79 ? 13.455 -0.996 -15.123 1.00 93.69 79 ASN A N 1
ATOM 623 C CA . ASN A 1 79 ? 13.650 -0.205 -13.908 1.00 93.69 79 ASN A CA 1
ATOM 624 C C . ASN A 1 79 ? 12.372 -0.223 -13.043 1.00 93.69 79 ASN A C 1
ATOM 626 O O . ASN A 1 79 ? 11.971 0.809 -12.505 1.00 93.69 79 ASN A O 1
ATOM 630 N N . VAL A 1 80 ? 11.689 -1.372 -12.932 1.00 95.06 80 VAL A N 1
ATOM 631 C CA . VAL A 1 80 ? 10.339 -1.438 -12.327 1.00 95.06 80 VAL A CA 1
ATOM 632 C C . VAL A 1 80 ? 10.347 -0.871 -10.911 1.00 95.06 80 VAL A C 1
ATOM 634 O O . VAL A 1 80 ? 9.532 -0.010 -10.585 1.00 95.06 80 VAL A O 1
ATOM 637 N N . TYR A 1 81 ? 11.319 -1.283 -10.096 1.00 92.88 81 TYR A N 1
ATOM 638 C CA . TYR A 1 81 ? 11.400 -0.921 -8.679 1.00 92.88 81 TYR A CA 1
ATOM 639 C C . TYR A 1 81 ? 11.730 0.555 -8.417 1.00 92.88 81 TYR A C 1
ATOM 641 O O . TYR A 1 81 ? 11.435 1.052 -7.335 1.00 92.88 81 TYR A O 1
ATOM 649 N N . SER A 1 82 ? 12.325 1.262 -9.383 1.00 92.81 82 SER A N 1
ATOM 650 C CA . SER A 1 82 ? 12.601 2.705 -9.297 1.00 92.81 82 SER A CA 1
ATOM 651 C C . SER A 1 82 ? 11.626 3.550 -10.122 1.00 92.81 82 SER A C 1
ATOM 653 O O . SER A 1 82 ? 11.754 4.773 -10.177 1.00 92.81 82 SER A O 1
ATOM 655 N N . SER A 1 83 ? 10.639 2.922 -10.764 1.00 95.38 83 SER A N 1
ATOM 656 C CA . SER A 1 83 ? 9.663 3.617 -11.596 1.00 95.38 83 SER A CA 1
ATOM 657 C C . SER A 1 83 ? 8.668 4.427 -10.757 1.00 95.38 83 SER A C 1
ATOM 659 O O . SER A 1 83 ? 8.262 4.035 -9.655 1.00 95.38 83 SER A O 1
ATOM 661 N N . ALA A 1 84 ? 8.231 5.565 -11.304 1.00 95.50 84 ALA A N 1
ATOM 662 C CA . ALA A 1 84 ? 7.256 6.430 -10.643 1.00 95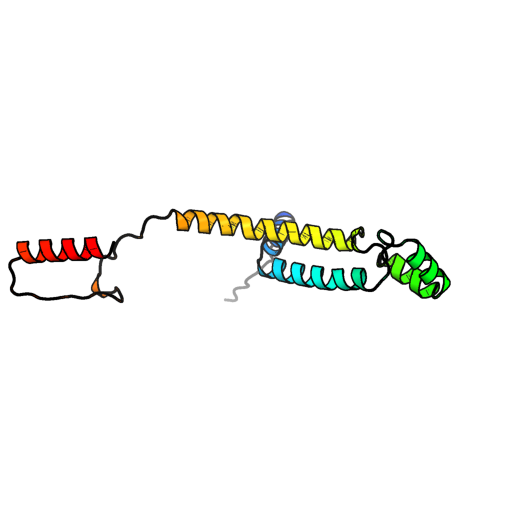.50 84 ALA A CA 1
ATOM 663 C C . ALA A 1 84 ? 5.898 5.732 -10.454 1.00 95.50 84 ALA A C 1
ATOM 665 O O . ALA A 1 84 ? 5.253 5.905 -9.421 1.00 95.50 84 ALA A O 1
ATOM 666 N N . TRP A 1 85 ? 5.476 4.910 -11.422 1.00 95.81 85 TRP A N 1
ATOM 667 C CA . TRP A 1 85 ? 4.189 4.213 -11.370 1.00 95.81 85 TRP A CA 1
ATOM 668 C C . TRP A 1 85 ? 4.176 3.103 -10.308 1.00 95.81 85 TRP A C 1
ATOM 670 O O . TRP A 1 85 ? 3.207 2.998 -9.557 1.00 95.81 85 TRP A O 1
ATOM 680 N N . PHE A 1 86 ? 5.262 2.332 -10.170 1.00 96.31 86 PHE A N 1
ATOM 681 C CA . PHE A 1 86 ? 5.398 1.332 -9.107 1.00 96.31 86 PHE A CA 1
ATOM 682 C C . PHE A 1 86 ? 5.442 1.996 -7.726 1.00 96.31 86 PHE A C 1
ATOM 684 O O . PHE A 1 86 ? 4.724 1.597 -6.806 1.00 96.31 86 PHE A O 1
ATOM 691 N N . SER A 1 87 ? 6.224 3.072 -7.601 1.00 96.69 87 SER A N 1
ATOM 692 C CA . SER A 1 87 ? 6.330 3.847 -6.360 1.00 96.69 87 SER A CA 1
ATOM 693 C C . SER A 1 87 ? 4.986 4.451 -5.941 1.00 96.69 87 SER A C 1
ATOM 695 O O . SER A 1 87 ? 4.664 4.462 -4.755 1.00 96.69 87 SER A O 1
ATOM 697 N N . ALA A 1 88 ? 4.163 4.901 -6.896 1.00 96.69 88 ALA A N 1
ATOM 698 C CA . ALA A 1 88 ? 2.819 5.395 -6.611 1.00 96.69 88 ALA A CA 1
ATOM 699 C C . ALA A 1 88 ? 1.940 4.307 -5.976 1.00 96.69 88 ALA A C 1
ATOM 701 O O . ALA A 1 88 ? 1.310 4.560 -4.951 1.00 96.69 88 ALA A O 1
ATOM 702 N N . ILE A 1 89 ? 1.941 3.089 -6.528 1.00 95.81 89 ILE A N 1
ATOM 703 C CA . ILE A 1 89 ? 1.188 1.950 -5.974 1.00 95.81 89 ILE A CA 1
ATOM 704 C C . ILE A 1 89 ? 1.661 1.636 -4.554 1.00 95.81 89 ILE A C 1
ATOM 706 O O . ILE A 1 89 ? 0.839 1.495 -3.650 1.00 95.81 89 ILE A O 1
ATOM 710 N N . TYR A 1 90 ? 2.978 1.559 -4.353 1.00 96.00 90 TYR A N 1
ATOM 711 C CA . TYR A 1 90 ? 3.586 1.308 -3.049 1.00 96.00 90 TYR A CA 1
ATOM 712 C C . TYR A 1 90 ? 3.163 2.366 -2.022 1.00 96.00 90 TYR A C 1
ATOM 714 O O . TYR A 1 90 ? 2.658 2.032 -0.955 1.00 96.00 90 TYR A O 1
ATOM 722 N N . ILE A 1 91 ? 3.284 3.652 -2.351 1.00 96.62 91 ILE A N 1
ATOM 723 C CA . ILE A 1 91 ? 2.908 4.738 -1.438 1.00 96.62 91 ILE A CA 1
ATOM 724 C C . ILE A 1 91 ? 1.403 4.709 -1.137 1.00 96.62 91 ILE A C 1
ATOM 726 O O . ILE A 1 91 ? 1.016 4.821 0.027 1.00 96.62 91 ILE A O 1
ATOM 730 N N . LEU A 1 92 ? 0.549 4.504 -2.148 1.00 94.88 92 LEU A N 1
ATOM 731 C CA . LEU A 1 92 ? -0.898 4.363 -1.950 1.00 94.88 92 LEU A CA 1
ATOM 732 C C . LEU A 1 92 ? -1.226 3.191 -1.020 1.00 94.88 92 LEU A C 1
ATOM 734 O O . LEU A 1 92 ? -2.067 3.333 -0.129 1.00 94.88 92 LEU A O 1
ATOM 738 N N . LEU A 1 93 ? -0.553 2.052 -1.202 1.00 95.44 93 LEU A N 1
ATOM 739 C CA . LEU A 1 93 ? -0.693 0.885 -0.338 1.00 95.44 93 LEU A CA 1
ATOM 740 C C . LEU A 1 93 ? -0.322 1.226 1.106 1.00 95.44 93 LEU A C 1
ATOM 742 O O . LEU A 1 93 ? -1.093 0.924 2.013 1.00 95.44 93 LEU A O 1
ATOM 746 N N . PHE A 1 94 ? 0.823 1.874 1.327 1.00 95.44 94 PHE A N 1
ATOM 747 C CA . PHE A 1 94 ? 1.273 2.252 2.667 1.00 95.44 94 PHE A CA 1
ATOM 748 C C . PHE A 1 94 ? 0.304 3.212 3.352 1.00 95.44 94 PHE A C 1
ATOM 750 O O . PHE A 1 94 ? -0.058 2.997 4.508 1.00 95.44 94 PHE A O 1
ATOM 757 N N . ILE A 1 95 ? -0.172 4.232 2.636 1.00 95.06 95 ILE A N 1
ATOM 758 C CA . ILE A 1 95 ? -1.174 5.170 3.155 1.00 95.06 95 ILE A CA 1
ATOM 759 C C . ILE A 1 95 ? -2.462 4.423 3.524 1.00 95.06 95 ILE A C 1
ATOM 761 O O . ILE A 1 95 ? -3.004 4.629 4.611 1.00 95.06 95 ILE A O 1
ATOM 765 N N . SER A 1 96 ? -2.933 3.527 2.651 1.00 94.31 96 SER A N 1
ATOM 766 C CA . SER A 1 96 ? -4.132 2.718 2.894 1.00 94.31 96 SER A CA 1
ATOM 767 C C . SER A 1 96 ? -3.968 1.810 4.115 1.00 94.31 96 SER A C 1
ATOM 769 O O . SER A 1 96 ? -4.846 1.758 4.981 1.00 94.31 96 SER A O 1
ATOM 771 N N . LEU A 1 97 ? -2.815 1.147 4.234 1.00 93.75 97 LEU A N 1
ATOM 772 C CA . LEU A 1 97 ? -2.491 0.254 5.339 1.00 93.75 97 LEU A CA 1
ATOM 773 C C . LEU A 1 97 ? -2.449 1.009 6.670 1.00 93.75 97 LEU A C 1
ATOM 775 O O . LEU A 1 97 ? -3.137 0.625 7.612 1.00 93.75 97 LEU A O 1
ATOM 779 N N . ILE A 1 98 ? -1.703 2.112 6.741 1.00 93.94 98 ILE A N 1
ATOM 780 C CA . ILE A 1 98 ? -1.623 2.953 7.943 1.00 93.94 98 ILE A CA 1
ATOM 781 C C . ILE A 1 98 ? -3.023 3.448 8.327 1.00 93.94 98 ILE A C 1
ATOM 783 O O . ILE A 1 98 ? -3.432 3.339 9.485 1.00 93.94 98 ILE A O 1
ATOM 787 N N . GLY A 1 99 ? -3.780 3.934 7.343 1.00 91.88 99 GLY A N 1
ATOM 788 C CA . GLY A 1 99 ? -5.114 4.484 7.540 1.00 91.88 99 GLY A CA 1
ATOM 789 C C . GLY A 1 99 ? -6.153 3.476 8.036 1.00 91.88 99 GLY A C 1
ATOM 790 O O . GLY A 1 99 ? -7.057 3.867 8.771 1.00 91.88 99 GLY A O 1
ATOM 791 N N . CYS A 1 100 ? -6.037 2.191 7.683 1.00 91.62 100 CYS A N 1
ATOM 792 C CA . CYS A 1 100 ? -6.954 1.154 8.167 1.00 91.62 100 CYS A CA 1
ATOM 793 C C . CYS A 1 100 ? -6.473 0.455 9.451 1.00 91.62 100 CYS A C 1
ATOM 795 O O . CYS A 1 100 ? -7.299 0.084 10.287 1.00 91.62 100 CYS A O 1
ATOM 797 N N . VAL A 1 101 ? -5.160 0.299 9.648 1.00 91.94 101 VAL A N 1
ATOM 798 C CA . VAL A 1 101 ? -4.592 -0.400 10.812 1.00 91.94 101 VAL A CA 1
ATOM 799 C C . VAL A 1 101 ? -4.643 0.466 12.066 1.00 91.94 101 VAL A C 1
ATOM 801 O O . VAL A 1 101 ? -5.063 -0.027 13.107 1.00 91.94 101 VAL A O 1
ATOM 804 N N . LEU A 1 102 ? -4.284 1.753 11.992 1.00 91.88 102 LEU A N 1
ATOM 805 C CA . LEU A 1 102 ? -4.273 2.641 13.163 1.00 91.88 102 LEU A CA 1
ATOM 806 C C . LEU A 1 102 ? -5.611 2.691 13.929 1.00 91.88 102 LEU A C 1
ATOM 808 O O . LEU A 1 102 ? -5.608 2.397 15.128 1.00 91.88 102 LEU A O 1
ATOM 812 N N . PRO A 1 103 ? -6.759 3.019 13.297 1.00 88.94 103 PRO A N 1
ATOM 813 C CA . PRO A 1 103 ? -8.028 3.106 14.019 1.00 88.94 103 PRO A CA 1
ATOM 814 C C . PRO A 1 103 ? -8.470 1.742 14.553 1.00 88.94 103 PRO A C 1
ATOM 816 O O . PRO A 1 103 ? -9.018 1.645 15.649 1.00 88.94 103 PRO A O 1
ATOM 819 N N . ARG A 1 104 ? -8.193 0.671 13.804 1.00 89.31 104 ARG A N 1
ATOM 820 C CA . ARG A 1 104 ? -8.566 -0.686 14.193 1.00 89.31 104 ARG A CA 1
ATOM 821 C C . ARG A 1 104 ? -7.770 -1.169 15.402 1.00 89.31 104 ARG A C 1
ATOM 823 O O . ARG A 1 104 ? -8.355 -1.687 16.350 1.00 89.31 104 ARG A O 1
ATOM 830 N N . THR A 1 105 ? -6.457 -0.964 15.398 1.00 92.62 105 THR A N 1
ATOM 831 C CA . THR A 1 105 ? -5.581 -1.312 16.523 1.00 92.62 105 THR A CA 1
ATOM 832 C C . THR A 1 105 ? -5.962 -0.532 17.776 1.00 92.62 105 THR A C 1
ATOM 834 O O . THR A 1 105 ? -5.950 -1.094 18.866 1.00 92.62 105 THR A O 1
ATOM 837 N N . TRP A 1 106 ? -6.368 0.731 17.634 1.00 93.56 106 TRP A N 1
ATOM 838 C CA . TRP A 1 106 ? -6.823 1.546 18.757 1.00 93.56 106 TRP A CA 1
ATOM 839 C C . TRP A 1 106 ? -8.088 0.994 19.426 1.00 93.56 106 TRP A C 1
ATOM 841 O O . TRP A 1 106 ? -8.134 0.867 20.649 1.00 93.56 106 TRP A O 1
ATOM 851 N N . GLU A 1 107 ? -9.099 0.611 18.645 1.00 91.38 107 GLU A N 1
ATOM 852 C CA . GLU A 1 107 ? -10.320 0.017 19.201 1.00 91.38 107 GLU A CA 1
ATOM 853 C C . GLU A 1 107 ? -10.058 -1.360 19.825 1.00 91.38 107 GLU A C 1
ATOM 855 O O . GLU A 1 107 ? -10.528 -1.633 20.929 1.00 91.38 107 GLU A O 1
ATOM 860 N N . HIS A 1 108 ? -9.222 -2.197 19.202 1.00 91.12 108 HIS A N 1
ATOM 861 C CA . HIS A 1 108 ? -8.809 -3.464 19.814 1.00 91.12 108 HIS A CA 1
ATOM 862 C C . HIS A 1 108 ? -8.022 -3.254 21.111 1.00 91.12 108 HIS A C 1
ATOM 864 O O . HIS A 1 108 ? -8.232 -3.986 22.075 1.00 91.12 108 HIS A O 1
ATOM 870 N N . PHE A 1 109 ? -7.170 -2.231 21.176 1.00 94.31 109 PHE A N 1
ATOM 871 C CA . PHE A 1 109 ? -6.440 -1.881 22.391 1.00 94.31 109 PHE A CA 1
ATOM 872 C C . PHE A 1 109 ? -7.377 -1.427 23.517 1.00 94.31 109 PHE A C 1
ATOM 874 O O . PHE A 1 109 ? -7.203 -1.834 24.666 1.00 94.31 109 PHE A O 1
ATOM 881 N N . LYS A 1 110 ? -8.405 -0.630 23.201 1.00 91.50 110 LYS A N 1
ATOM 882 C CA . LYS A 1 110 ? -9.444 -0.258 24.172 1.00 91.50 110 LYS A CA 1
ATOM 883 C C . LYS A 1 110 ? -10.209 -1.475 24.676 1.00 91.50 110 LYS A C 1
ATOM 885 O O . LYS A 1 110 ? -10.385 -1.603 25.881 1.00 91.50 110 LYS A O 1
ATOM 890 N N . MET A 1 111 ? -10.637 -2.365 23.779 1.00 89.75 111 MET A N 1
ATOM 891 C CA . MET A 1 111 ? -11.378 -3.577 24.144 1.00 89.75 111 MET A CA 1
ATOM 892 C C . MET A 1 111 ? -10.531 -4.541 24.975 1.00 89.75 111 MET A C 1
ATOM 894 O O . MET A 1 111 ? -11.029 -5.103 25.942 1.00 89.75 111 MET A O 1
ATOM 898 N N . ALA A 1 112 ? -9.241 -4.675 24.666 1.00 89.25 112 ALA A N 1
ATOM 899 C CA . ALA A 1 112 ? -8.316 -5.486 25.453 1.00 89.25 112 ALA A CA 1
ATOM 900 C C . ALA A 1 112 ? -8.143 -4.970 26.894 1.00 89.25 112 ALA A C 1
ATOM 902 O O . ALA A 1 112 ? -7.807 -5.740 27.789 1.00 89.25 112 ALA A O 1
ATOM 903 N N . ARG A 1 113 ? -8.372 -3.671 27.126 1.00 90.00 113 ARG A N 1
ATOM 904 C CA . ARG A 1 113 ? -8.335 -3.042 28.458 1.00 90.00 113 ARG A CA 1
ATOM 905 C C . ARG A 1 113 ? -9.725 -2.809 29.050 1.00 90.00 113 ARG A C 1
ATOM 907 O O . ARG A 1 113 ? -9.821 -2.245 30.140 1.00 90.00 113 ARG A O 1
ATOM 914 N N . ALA A 1 114 ? -10.791 -3.193 28.350 1.00 86.69 114 ALA A N 1
ATOM 915 C CA . ALA A 1 114 ? -12.145 -3.011 28.839 1.00 86.69 114 ALA A CA 1
ATOM 916 C C . ALA A 1 114 ? -12.401 -3.978 29.998 1.00 86.69 114 ALA A C 1
ATOM 918 O O . ALA A 1 114 ? -12.053 -5.157 29.935 1.00 86.69 114 ALA A O 1
ATOM 919 N N . LEU A 1 115 ? -13.009 -3.467 31.068 1.00 81.81 115 LEU A N 1
ATOM 920 C CA . LEU A 1 115 ? -13.474 -4.321 32.153 1.00 81.81 115 LEU A CA 1
ATOM 921 C C . LEU A 1 115 ? -14.594 -5.240 31.642 1.00 81.81 115 LEU A C 1
ATOM 923 O O . LEU A 1 115 ? -15.323 -4.853 30.721 1.00 81.81 115 LEU A O 1
ATOM 927 N N . PRO A 1 116 ? -14.759 -6.433 32.247 1.00 79.44 116 PRO A N 1
ATOM 928 C CA . PRO A 1 116 ? -15.884 -7.297 31.929 1.00 79.44 116 PRO A CA 1
ATOM 929 C C . PRO A 1 116 ? -17.196 -6.506 32.066 1.00 79.44 116 PRO A C 1
ATOM 931 O O . PRO A 1 116 ? -17.342 -5.728 33.018 1.00 79.44 116 PRO A O 1
ATOM 934 N N . PRO A 1 117 ? -18.135 -6.661 31.114 1.00 79.81 117 PRO A N 1
ATOM 935 C CA . PRO A 1 117 ? -19.405 -5.956 31.170 1.00 79.81 117 PRO A CA 1
ATOM 936 C C . PRO A 1 117 ? -20.158 -6.337 32.448 1.00 79.81 117 PRO A C 1
ATOM 938 O O . PRO A 1 117 ? -19.993 -7.433 32.987 1.00 79.81 117 PRO A O 1
ATOM 941 N N . MET A 1 118 ? -20.990 -5.419 32.941 1.00 77.81 118 MET A N 1
ATOM 942 C CA . MET A 1 118 ? -21.799 -5.670 34.133 1.00 77.81 118 MET A CA 1
ATOM 943 C C . MET A 1 118 ? -22.682 -6.904 33.930 1.00 77.81 118 MET A C 1
ATOM 945 O O . MET A 1 118 ? -23.240 -7.104 32.849 1.00 77.81 118 MET A O 1
ATOM 949 N N . THR A 1 119 ? -22.824 -7.714 34.980 1.00 78.94 119 THR A N 1
ATOM 950 C CA . THR A 1 119 ? -23.701 -8.885 34.957 1.00 78.94 119 THR A CA 1
ATOM 951 C C . THR A 1 119 ? -25.134 -8.466 34.597 1.00 78.94 119 THR A C 1
ATOM 953 O O . THR A 1 119 ? -25.646 -7.475 35.133 1.00 78.94 119 THR A O 1
ATOM 956 N N . PRO A 1 120 ? -25.795 -9.172 33.662 1.00 79.62 120 PRO A N 1
ATOM 957 C CA . PRO A 1 120 ? -27.145 -8.830 33.236 1.00 79.62 120 PRO A CA 1
ATOM 958 C C . PRO A 1 120 ? -28.141 -9.009 34.388 1.00 79.62 120 PRO A C 1
ATOM 960 O O . PRO A 1 120 ? -28.008 -9.917 35.203 1.00 79.62 120 PRO A O 1
ATOM 963 N N . LYS A 1 121 ? -29.179 -8.160 34.431 1.00 81.25 121 LYS A N 1
ATOM 964 C CA . LYS A 1 121 ? -30.215 -8.215 35.482 1.00 81.25 121 LYS A CA 1
ATOM 965 C C . LYS A 1 121 ? -31.022 -9.521 35.475 1.00 81.25 121 LYS A C 1
ATOM 967 O O . LYS A 1 121 ? -31.438 -9.966 36.535 1.00 81.25 121 LYS A O 1
ATOM 972 N N . ASN A 1 122 ? -31.230 -10.117 34.298 1.00 84.00 122 ASN A N 1
ATOM 973 C CA . ASN A 1 122 ? -31.943 -11.386 34.136 1.00 84.00 122 ASN A CA 1
ATOM 974 C C . ASN A 1 122 ? -30.943 -12.495 33.829 1.00 84.00 122 ASN A C 1
ATOM 976 O O . ASN A 1 122 ? -30.534 -12.662 32.679 1.00 84.00 122 ASN A O 1
ATOM 980 N N . LEU A 1 123 ? -30.562 -13.237 34.865 1.00 82.44 123 LEU A N 1
ATOM 981 C CA . LEU A 1 123 ? -29.613 -14.343 34.759 1.00 82.44 123 LEU A CA 1
ATOM 982 C C . LEU A 1 123 ? -30.162 -15.482 33.889 1.00 82.44 123 LEU A C 1
ATOM 984 O O . LEU A 1 123 ? -29.398 -16.068 33.143 1.00 82.44 123 LEU A O 1
ATOM 988 N N . GLU A 1 124 ? -31.480 -15.695 33.872 1.00 82.31 124 GLU A N 1
ATOM 989 C CA . GLU A 1 124 ? -32.164 -16.696 33.031 1.00 82.31 124 GLU A CA 1
ATOM 990 C C . GLU A 1 124 ? -31.935 -16.518 31.520 1.00 82.31 124 GLU A C 1
ATOM 992 O O . GLU A 1 124 ? -32.151 -17.444 30.746 1.00 82.31 124 GLU A O 1
ATOM 997 N N . ARG A 1 125 ? -31.511 -15.326 31.076 1.00 81.88 125 ARG A N 1
ATOM 998 C CA . ARG A 1 125 ? -31.172 -15.060 29.668 1.00 81.88 125 ARG A CA 1
ATOM 999 C C . ARG A 1 125 ? -29.744 -15.457 29.295 1.00 81.88 125 ARG A C 1
ATOM 1001 O O . ARG A 1 125 ? -29.398 -15.358 28.120 1.00 81.88 125 ARG A O 1
ATOM 1008 N N . LEU A 1 126 ? -28.909 -15.834 30.263 1.00 83.31 126 LEU A N 1
ATOM 1009 C CA . LEU A 1 126 ? -27.566 -16.330 29.989 1.00 83.31 126 LEU A CA 1
ATOM 1010 C C . LEU A 1 126 ? -27.660 -17.775 29.507 1.00 83.31 126 LEU A C 1
ATOM 1012 O O . LEU A 1 126 ? -28.308 -18.607 30.131 1.00 83.31 126 LEU A O 1
ATOM 1016 N N . GLU A 1 127 ? -26.962 -18.059 28.413 1.00 80.56 127 GLU A N 1
ATOM 1017 C CA . GLU A 1 127 ? -26.925 -19.378 27.771 1.00 80.56 127 GLU A CA 1
ATOM 1018 C C . GLU A 1 127 ? -26.414 -20.479 28.719 1.00 80.56 127 GLU A C 1
ATOM 1020 O O . GLU A 1 127 ? -26.779 -21.641 28.588 1.00 80.56 127 GLU A O 1
ATOM 1025 N N . GLU A 1 128 ? -25.638 -20.089 29.734 1.00 81.19 128 GLU A N 1
ATOM 1026 C CA . GLU A 1 128 ? -25.044 -20.976 30.738 1.00 81.19 128 GLU A CA 1
ATOM 1027 C C . GLU A 1 128 ? -25.606 -20.731 32.152 1.00 81.19 128 GLU A C 1
ATOM 1029 O O . GLU A 1 128 ? -24.933 -20.939 33.164 1.00 81.19 128 GLU A O 1
ATOM 1034 N N . PHE A 1 129 ? -26.851 -20.249 32.244 1.00 82.56 129 PHE A N 1
ATOM 1035 C CA . PHE A 1 129 ? -27.556 -20.137 33.519 1.00 82.56 129 PHE A CA 1
ATOM 1036 C C . PHE A 1 129 ? -27.970 -21.515 34.039 1.00 82.56 129 PHE A C 1
ATOM 1038 O O . PHE A 1 129 ? -28.731 -22.236 33.397 1.00 82.56 129 PHE A O 1
ATOM 1045 N N . ILE A 1 130 ? -27.500 -21.861 35.238 1.00 81.56 130 ILE A N 1
ATOM 1046 C CA . ILE A 1 130 ? -27.867 -23.098 35.930 1.00 81.56 130 ILE A CA 1
ATOM 1047 C C . ILE A 1 130 ? -28.409 -22.733 37.313 1.00 81.56 130 ILE A C 1
ATOM 1049 O O . ILE A 1 130 ? -27.692 -22.174 38.142 1.00 81.56 130 ILE A O 1
ATOM 1053 N N . GLU A 1 131 ? -29.667 -23.086 37.575 1.00 83.62 131 GLU A N 1
ATOM 1054 C CA . GLU A 1 131 ? -30.267 -23.029 38.909 1.00 83.62 131 GLU A CA 1
ATOM 1055 C C . GLU A 1 131 ? -30.208 -24.424 39.545 1.00 83.62 131 GLU A C 1
ATOM 1057 O O . GLU A 1 131 ? -30.742 -25.391 39.002 1.00 83.62 131 GLU A O 1
ATOM 1062 N N . VAL A 1 132 ? -29.568 -24.538 40.710 1.00 83.25 132 VAL A N 1
ATOM 1063 C CA . VAL A 1 132 ? -29.521 -25.784 41.489 1.00 83.25 132 VAL A CA 1
ATOM 1064 C C . VAL A 1 132 ? -30.207 -25.549 42.827 1.00 83.25 132 VAL A C 1
ATOM 1066 O O . VAL A 1 132 ? -29.795 -24.686 43.601 1.00 83.25 132 VAL A O 1
ATOM 1069 N N . ARG A 1 133 ? -31.247 -26.334 43.119 1.00 84.12 133 ARG A N 1
ATOM 1070 C CA . ARG A 1 133 ? -31.958 -26.298 44.404 1.00 84.12 133 ARG A CA 1
ATOM 1071 C C . ARG A 1 133 ? -31.395 -27.366 45.337 1.00 84.12 133 ARG A C 1
ATOM 1073 O O . ARG A 1 133 ? -31.214 -28.509 44.929 1.00 84.12 133 ARG A O 1
ATOM 1080 N N . THR A 1 134 ? -31.129 -26.999 46.587 1.00 84.25 134 THR A N 1
ATOM 1081 C CA . THR A 1 134 ? -30.588 -27.894 47.622 1.00 84.25 134 THR A CA 1
ATOM 1082 C C . THR A 1 134 ? -31.333 -27.699 48.939 1.00 84.25 134 THR A C 1
ATOM 1084 O O . THR A 1 134 ? -31.837 -26.614 49.215 1.00 84.25 134 THR A O 1
ATOM 1087 N N . SER A 1 135 ? -31.410 -28.755 49.748 1.00 81.62 135 SER A N 1
ATOM 1088 C CA . SER A 1 135 ? -32.001 -28.737 51.092 1.00 81.62 135 SER A CA 1
ATOM 1089 C C . SER A 1 135 ? -31.003 -28.343 52.191 1.00 81.62 135 SER A C 1
ATOM 1091 O O . SER A 1 135 ? -31.354 -28.374 53.368 1.00 81.62 135 SER A O 1
ATOM 1093 N N . ALA A 1 136 ? -29.755 -28.024 51.830 1.00 81.50 136 ALA A N 1
ATOM 1094 C CA . ALA A 1 136 ? -28.725 -27.584 52.769 1.00 81.50 136 ALA A CA 1
ATOM 1095 C C . ALA A 1 136 ? -29.010 -26.175 53.321 1.00 81.50 136 ALA A C 1
ATOM 1097 O O . ALA A 1 136 ? -29.742 -25.384 52.723 1.00 81.50 136 ALA A O 1
ATOM 1098 N N . SER A 1 137 ? -28.405 -25.844 54.466 1.00 83.94 137 SER A N 1
ATOM 1099 C CA . SER A 1 137 ? -28.539 -24.507 55.056 1.00 83.94 137 SER A CA 1
ATOM 1100 C C . SER A 1 137 ? -27.975 -23.418 54.124 1.00 83.94 137 SER A C 1
ATOM 1102 O O . SER A 1 137 ? -27.054 -23.663 53.334 1.00 83.94 137 SER A O 1
ATOM 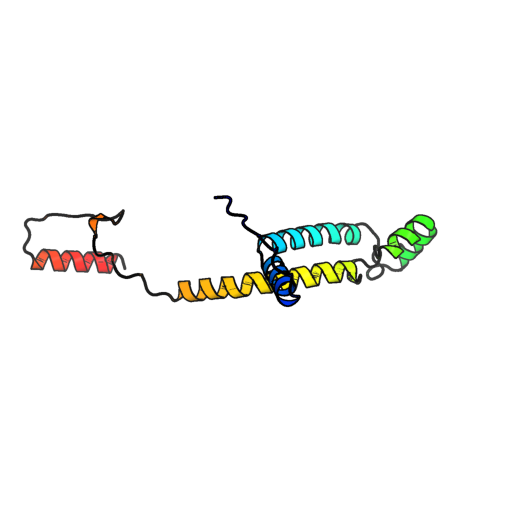1104 N N . GLN A 1 138 ? -28.521 -22.197 54.208 1.00 82.75 138 GLN A N 1
ATOM 1105 C CA . GLN A 1 138 ? -28.098 -21.070 53.361 1.00 82.75 138 GLN A CA 1
ATOM 1106 C C . GLN A 1 138 ? -26.596 -20.780 53.476 1.00 82.75 138 GLN A C 1
ATOM 1108 O O . GLN A 1 138 ? -25.945 -20.562 52.456 1.00 82.75 138 GLN A O 1
ATOM 1113 N N . SER A 1 139 ? -26.044 -20.809 54.693 1.00 81.25 139 SER A N 1
ATOM 1114 C CA . SER A 1 139 ? -24.625 -20.529 54.936 1.00 81.25 139 SER A CA 1
ATOM 1115 C C . SER A 1 139 ? -23.717 -21.574 54.289 1.00 81.25 139 SER A C 1
ATOM 1117 O O . SER A 1 139 ? -22.778 -21.224 53.583 1.00 81.25 139 SER A O 1
ATOM 1119 N N . GLU A 1 140 ? -24.051 -22.858 54.435 1.00 84.75 140 GLU A N 1
ATOM 1120 C CA . GLU A 1 140 ? -23.257 -23.956 53.875 1.00 84.75 140 GLU A CA 1
ATOM 1121 C C . GLU A 1 140 ? -23.274 -23.961 52.335 1.00 84.75 140 GLU A C 1
ATOM 1123 O O . GLU A 1 140 ? -22.286 -24.304 51.683 1.00 84.75 140 GLU A O 1
ATOM 1128 N N . THR A 1 141 ? -24.397 -23.550 51.742 1.00 85.50 141 THR A N 1
ATOM 1129 C CA . THR A 1 141 ? -24.550 -23.446 50.284 1.00 85.50 141 THR A CA 1
ATOM 1130 C C . THR A 1 141 ? -23.716 -22.295 49.711 1.00 85.50 141 THR A C 1
ATOM 1132 O O . THR A 1 141 ? -23.083 -22.452 48.666 1.00 85.50 141 THR A O 1
ATOM 1135 N N . LEU A 1 142 ? -23.669 -21.156 50.410 1.00 86.44 142 LEU A N 1
ATOM 1136 C CA . LEU A 1 142 ? -22.873 -19.986 50.028 1.00 86.44 142 LEU A CA 1
ATOM 1137 C C . LEU A 1 142 ? -21.371 -20.289 50.048 1.00 86.44 142 LEU A C 1
ATOM 1139 O O . LEU A 1 142 ? -20.675 -19.989 49.076 1.00 86.44 142 LEU A O 1
ATOM 1143 N N . ASP A 1 143 ? -20.887 -20.947 51.103 1.00 88.75 143 ASP A N 1
ATOM 1144 C CA . ASP A 1 143 ? -19.472 -21.309 51.235 1.00 88.75 143 ASP A CA 1
ATOM 1145 C C . ASP A 1 143 ? -19.018 -22.255 50.113 1.00 88.75 143 ASP A C 1
ATOM 1147 O O . ASP A 1 143 ? -17.972 -22.044 49.489 1.00 88.75 143 ASP A O 1
ATOM 1151 N N . LYS A 1 144 ? -19.844 -23.260 49.787 1.00 85.94 144 LYS A N 1
ATOM 1152 C CA . LYS A 1 144 ? -19.591 -24.191 48.675 1.00 85.94 144 LYS A CA 1
ATOM 1153 C C . LYS A 1 144 ? -19.585 -23.482 47.316 1.00 85.94 144 LYS A C 1
ATOM 1155 O O . LYS A 1 144 ? -18.704 -23.749 46.498 1.00 85.94 144 LYS A O 1
ATOM 1160 N N . ALA A 1 145 ? -20.514 -22.553 47.078 1.00 85.81 145 ALA A N 1
ATOM 1161 C CA . ALA A 1 145 ? -20.571 -21.785 45.833 1.00 85.81 145 ALA A CA 1
ATOM 1162 C C . ALA A 1 145 ? -19.343 -20.874 45.651 1.00 85.81 145 ALA A C 1
ATOM 1164 O O . ALA A 1 145 ? -18.760 -20.821 44.567 1.00 85.81 145 ALA A O 1
ATOM 1165 N N . VAL A 1 146 ? -18.899 -20.194 46.716 1.00 87.94 146 VAL A N 1
ATOM 1166 C CA . VAL A 1 146 ? -17.690 -19.353 46.686 1.00 87.94 146 VAL A CA 1
ATOM 1167 C C . VAL A 1 146 ? -16.437 -20.193 46.427 1.00 87.94 146 VAL A C 1
ATOM 1169 O O . VAL A 1 146 ? -15.575 -19.772 45.651 1.00 87.94 146 VAL A O 1
ATOM 1172 N N . ALA A 1 147 ? -16.333 -21.375 47.042 1.00 90.31 147 ALA A N 1
ATOM 1173 C CA . ALA A 1 147 ? -15.214 -22.287 46.824 1.00 90.31 147 ALA A CA 1
ATOM 1174 C C . ALA A 1 147 ? -15.116 -22.739 45.355 1.00 90.31 147 ALA A C 1
ATOM 1176 O O . ALA A 1 147 ? -14.033 -22.691 44.770 1.00 90.31 147 ALA A O 1
ATOM 1177 N N . GLU A 1 148 ? -16.242 -23.099 44.733 1.00 87.25 148 GLU A N 1
ATOM 1178 C CA . GLU A 1 148 ? -16.281 -23.510 43.324 1.00 87.25 148 GLU A CA 1
ATOM 1179 C C . GLU A 1 148 ? -15.960 -22.347 42.368 1.00 87.25 148 GLU A C 1
ATOM 1181 O O . GLU A 1 148 ? -15.168 -22.511 41.439 1.00 87.25 148 GLU A O 1
ATOM 1186 N N . LEU A 1 149 ? -16.493 -21.143 42.614 1.00 86.25 149 LEU A N 1
ATOM 1187 C CA . LEU A 1 149 ? -16.189 -19.961 41.795 1.00 86.25 149 LEU A CA 1
ATOM 1188 C C . LEU A 1 149 ? -14.711 -19.559 41.874 1.00 86.25 149 LEU A C 1
ATOM 1190 O O . LEU A 1 149 ? -14.131 -19.168 40.863 1.00 86.25 149 LEU A O 1
ATOM 1194 N N . ARG A 1 150 ? -14.079 -19.683 43.049 1.00 89.31 150 ARG A N 1
ATOM 1195 C CA . ARG A 1 150 ? -12.631 -19.456 43.192 1.00 89.31 150 ARG A CA 1
ATOM 1196 C C . ARG A 1 150 ? -11.798 -20.485 42.438 1.00 89.31 150 ARG A C 1
ATOM 1198 O O . ARG A 1 150 ? -10.715 -20.139 41.992 1.00 89.31 150 ARG A O 1
ATOM 1205 N N . ARG A 1 151 ? -12.285 -21.721 42.294 1.00 90.75 151 ARG A N 1
ATOM 1206 C CA . ARG A 1 151 ? -11.601 -22.775 41.530 1.00 90.75 151 ARG A CA 1
ATOM 1207 C C . ARG A 1 151 ? -11.628 -22.522 40.018 1.00 90.75 151 ARG A C 1
ATOM 1209 O O . ARG A 1 151 ? -10.759 -23.020 39.312 1.00 90.75 151 ARG A O 1
ATOM 1216 N N . ARG A 1 152 ? -12.652 -21.817 39.522 1.00 80.62 152 ARG A N 1
ATOM 1217 C CA . ARG A 1 152 ? -12.882 -21.551 38.087 1.00 80.62 152 ARG A CA 1
ATOM 1218 C C . ARG A 1 152 ? -12.340 -20.206 37.593 1.00 80.62 152 ARG A C 1
ATOM 1220 O O . ARG A 1 152 ? -12.327 -19.990 36.384 1.00 80.62 152 ARG A O 1
ATOM 1227 N N . ARG A 1 153 ? -11.968 -19.307 38.505 1.00 66.12 153 ARG A N 1
ATOM 1228 C CA . ARG A 1 153 ? -11.341 -18.012 38.209 1.00 66.12 153 ARG A CA 1
ATOM 1229 C C . ARG A 1 153 ? -9.838 -18.179 38.022 1.00 66.12 153 ARG A C 1
ATOM 1231 O O . ARG A 1 153 ? -9.299 -17.456 37.159 1.00 66.12 153 ARG A O 1
#

Sequence (153 aa):
MSISFDTQPPQLTGISFLRWIWRQLTSMRTALVLLLLLAVASIPGSIFPQRSQSPLQVNEYYGTNPSLAKWLDALSLFNVYSSAWFSAIYILLFISLIGCVLPRTWEHFKMARALPPMTPKNLERLEEFIEVRTSASQSETLDKAVAELRRRR